Protein AF-A0AAV2PT82-F1 (afdb_monomer)

Solvent-accessible surface area (backbone atoms only — not comparable to full-atom values): 10530 Å² total; per-residue (Å²): 139,85,81,84,76,84,83,82,91,78,89,84,89,82,88,80,90,83,82,92,80,81,95,81,77,94,80,80,77,88,70,78,82,70,80,73,83,54,73,59,36,48,74,81,72,61,84,59,49,71,31,39,32,63,49,34,74,73,84,40,41,84,60,68,38,46,64,56,49,63,65,42,37,44,58,52,72,74,61,44,48,78,46,66,34,74,68,32,53,76,44,35,45,80,45,81,68,34,35,60,35,45,73,53,53,42,55,42,82,87,65,70,42,57,59,52,70,32,40,38,39,28,32,39,80,96,46,88,88,52,66,42,76,40,45,34,38,37,37,43,42,88,70,97,79,78,75,89,81,83,79,71,77,80,84,83,84,86,78,85,133

Radius of gyration: 29.64 Å; Cα contacts (8 Å, |Δi|>4): 225; chains: 1; bounding box: 86×32×98 Å

Structure (mmCIF, N/CA/C/O backbone):
data_AF-A0AAV2PT82-F1
#
_entry.id   AF-A0AAV2PT82-F1
#
loop_
_atom_site.group_PDB
_atom_site.id
_atom_site.type_symbol
_atom_site.label_atom_id
_atom_site.label_alt_id
_atom_site.label_comp_id
_atom_site.label_asym_id
_atom_site.label_entity_id
_atom_site.label_seq_id
_atom_site.pdbx_PDB_ins_code
_atom_site.Cartn_x
_atom_site.Cartn_y
_atom_site.Cartn_z
_atom_site.occupancy
_atom_site.B_iso_or_equiv
_atom_site.auth_seq_id
_atom_site.auth_comp_id
_atom_site.auth_asym_id
_atom_site.auth_atom_id
_atom_site.pdbx_PDB_model_num
ATOM 1 N N . MET A 1 1 ? 36.348 -18.994 -39.050 1.00 42.03 1 MET A N 1
ATOM 2 C CA . MET A 1 1 ? 36.646 -17.698 -38.408 1.00 42.03 1 MET A CA 1
ATOM 3 C C . MET A 1 1 ? 35.895 -16.625 -39.189 1.00 42.03 1 MET A C 1
ATOM 5 O O . MET A 1 1 ? 36.433 -16.083 -40.142 1.00 42.03 1 MET A O 1
ATOM 9 N N . LEU A 1 2 ? 34.601 -16.442 -38.895 1.00 32.75 2 LEU A N 1
ATOM 10 C CA . LEU A 1 2 ? 33.775 -15.409 -39.530 1.00 32.75 2 LEU A CA 1
ATOM 11 C C . LEU A 1 2 ? 33.897 -14.128 -38.707 1.00 32.75 2 LEU A C 1
ATOM 13 O O . LEU A 1 2 ? 33.523 -14.103 -37.538 1.00 32.75 2 LEU A O 1
ATOM 17 N N . LEU A 1 3 ? 34.434 -13.088 -39.333 1.00 37.06 3 LEU A N 1
ATOM 18 C CA . LEU A 1 3 ? 34.477 -11.734 -38.802 1.00 37.06 3 LEU A CA 1
ATOM 19 C C . LEU A 1 3 ? 33.202 -11.028 -39.283 1.00 37.06 3 LEU A C 1
ATOM 21 O O . LEU A 1 3 ? 33.101 -10.653 -40.449 1.00 37.06 3 LEU A O 1
ATOM 25 N N . VAL A 1 4 ? 32.200 -10.904 -38.411 1.00 38.75 4 VAL A N 1
ATOM 26 C CA . VAL A 1 4 ? 30.995 -10.115 -38.697 1.00 38.75 4 VAL A CA 1
ATOM 27 C C . VAL A 1 4 ? 31.346 -8.653 -38.442 1.00 38.75 4 VAL A C 1
ATOM 29 O O . VAL A 1 4 ? 31.428 -8.217 -37.297 1.00 38.75 4 VAL A O 1
ATOM 32 N N . ARG A 1 5 ? 31.615 -7.904 -39.514 1.00 39.53 5 ARG A N 1
ATOM 33 C CA . ARG A 1 5 ? 31.665 -6.439 -39.470 1.00 39.53 5 ARG A CA 1
ATOM 34 C C . ARG A 1 5 ? 30.251 -5.903 -39.671 1.00 39.53 5 ARG A C 1
ATOM 36 O O . ARG A 1 5 ? 29.591 -6.229 -40.653 1.00 39.53 5 ARG A O 1
ATOM 43 N N . THR A 1 6 ? 29.815 -5.095 -38.717 1.00 39.94 6 THR A N 1
ATOM 44 C CA . THR A 1 6 ? 28.573 -4.324 -38.720 1.00 39.94 6 THR A CA 1
ATOM 45 C C . THR A 1 6 ? 28.557 -3.329 -39.882 1.00 39.94 6 THR A C 1
ATOM 47 O O . THR A 1 6 ? 29.530 -2.606 -40.089 1.00 39.94 6 THR A O 1
ATOM 50 N N . MET A 1 7 ? 27.456 -3.299 -40.638 1.00 35.81 7 MET A N 1
ATOM 51 C CA . MET A 1 7 ? 27.172 -2.275 -41.646 1.00 35.81 7 MET A CA 1
ATOM 52 C C . MET A 1 7 ? 26.489 -1.078 -40.978 1.00 35.81 7 MET A C 1
ATOM 54 O O . MET A 1 7 ? 25.413 -1.221 -40.399 1.00 35.81 7 MET A O 1
ATOM 58 N N . GLU A 1 8 ? 27.117 0.091 -41.081 1.00 38.22 8 GLU A N 1
ATOM 59 C CA . GLU A 1 8 ? 26.501 1.393 -40.825 1.00 38.22 8 GLU A CA 1
ATOM 60 C C . GLU A 1 8 ? 25.627 1.799 -42.023 1.00 38.22 8 GLU A C 1
ATOM 62 O O . GLU A 1 8 ? 26.021 1.660 -43.183 1.00 38.22 8 GLU A O 1
ATOM 67 N N . CYS A 1 9 ? 24.428 2.310 -41.737 1.00 39.34 9 CYS A N 1
ATOM 68 C CA . CYS A 1 9 ? 23.526 2.901 -42.722 1.00 39.34 9 CYS A CA 1
ATOM 69 C C . CYS A 1 9 ? 23.832 4.398 -42.857 1.00 39.34 9 CYS A C 1
ATOM 71 O O . CYS A 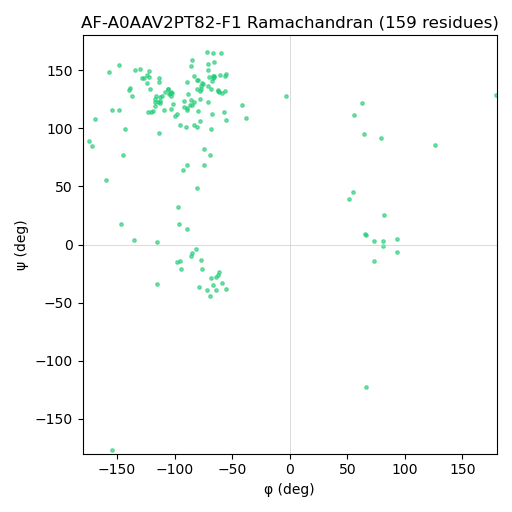1 9 ? 23.601 5.152 -41.916 1.00 39.34 9 CYS A O 1
ATOM 73 N N . GLY A 1 10 ? 24.286 4.842 -44.034 1.00 34.56 10 GLY A N 1
ATOM 74 C CA . GLY A 1 10 ? 24.510 6.268 -44.285 1.00 34.56 10 GLY A CA 1
ATOM 75 C C . GLY A 1 10 ? 24.849 6.638 -45.731 1.00 34.56 10 GLY A C 1
ATOM 76 O O . GLY A 1 10 ? 26.013 6.789 -46.062 1.00 34.56 10 GLY A O 1
ATOM 77 N N . GLY A 1 11 ? 23.805 6.817 -46.551 1.00 36.28 11 GLY A N 1
ATOM 78 C CA . GLY A 1 11 ? 23.623 7.931 -47.501 1.00 36.28 11 GLY A CA 1
ATOM 79 C C . GLY A 1 11 ? 24.586 8.157 -48.684 1.00 36.28 11 GLY A C 1
ATOM 80 O O . GLY A 1 11 ? 25.728 8.549 -48.497 1.00 36.28 11 GLY A O 1
ATOM 81 N N . GLY A 1 12 ? 24.027 8.149 -49.907 1.00 33.47 12 GLY A N 1
ATOM 82 C CA . GLY A 1 12 ? 24.415 9.122 -50.947 1.00 33.47 12 GLY A CA 1
ATOM 83 C C . GLY A 1 12 ? 24.854 8.594 -52.321 1.00 33.47 12 GLY A C 1
ATOM 84 O O . GLY A 1 12 ? 26.039 8.510 -52.594 1.00 33.47 12 GLY A O 1
ATOM 85 N N . GLY A 1 13 ? 23.875 8.342 -53.202 1.00 33.31 13 GLY A N 1
ATOM 86 C CA . GLY A 1 13 ? 23.856 8.698 -54.636 1.00 33.31 13 GLY A CA 1
ATOM 87 C C . GLY A 1 13 ? 24.973 8.250 -55.598 1.00 33.31 13 GLY A C 1
ATOM 88 O O . GLY A 1 13 ? 26.029 8.861 -55.641 1.00 33.31 13 GLY A O 1
ATOM 89 N N . ALA A 1 14 ? 24.647 7.341 -56.530 1.00 35.62 14 ALA A N 1
ATOM 90 C CA . ALA A 1 14 ? 24.539 7.646 -57.971 1.00 35.62 14 ALA A CA 1
ATOM 91 C C . ALA A 1 14 ? 24.168 6.397 -58.803 1.00 35.62 14 ALA A C 1
ATOM 93 O O . ALA A 1 14 ? 24.784 5.344 -58.709 1.00 35.62 14 ALA A O 1
ATOM 94 N N . ALA A 1 15 ? 23.125 6.590 -59.610 1.00 39.25 15 ALA A N 1
ATOM 95 C CA . ALA A 1 15 ? 22.610 5.851 -60.764 1.00 39.25 15 ALA A CA 1
ATOM 96 C C . ALA A 1 15 ? 23.351 4.608 -61.314 1.00 39.25 15 ALA A C 1
ATOM 98 O O . ALA A 1 15 ? 24.456 4.708 -61.835 1.00 39.25 15 ALA A O 1
ATOM 99 N N . ALA A 1 16 ? 22.601 3.507 -61.454 1.00 35.91 16 ALA A N 1
ATOM 100 C CA . ALA A 1 16 ? 22.546 2.737 -62.700 1.00 35.91 16 ALA A CA 1
ATOM 101 C C . ALA A 1 16 ? 21.208 1.977 -62.788 1.00 35.91 16 ALA A C 1
ATOM 103 O O . ALA A 1 16 ? 20.893 1.127 -61.960 1.00 35.91 16 ALA A O 1
ATOM 104 N N . MET A 1 17 ? 20.405 2.338 -63.791 1.00 38.38 17 MET A N 1
ATOM 105 C CA . MET A 1 17 ? 19.212 1.615 -64.241 1.00 38.38 17 MET A CA 1
ATOM 106 C C . MET A 1 17 ? 19.564 0.169 -64.609 1.00 38.38 17 MET A C 1
ATOM 108 O O . MET A 1 17 ? 20.605 -0.011 -65.222 1.00 38.38 17 MET A O 1
ATOM 112 N N . VAL A 1 18 ? 18.675 -0.805 -64.358 1.00 40.59 18 VAL A N 1
ATOM 113 C CA . VAL A 1 18 ? 18.246 -1.831 -65.341 1.00 40.59 18 VAL A CA 1
ATOM 114 C C . VAL A 1 18 ? 17.025 -2.606 -64.803 1.00 40.59 18 VAL A C 1
ATOM 116 O O . VAL A 1 18 ? 17.106 -3.421 -63.894 1.00 40.59 18 VAL A O 1
ATOM 119 N N . VAL A 1 19 ? 15.891 -2.301 -65.439 1.00 43.41 19 VAL A N 1
ATOM 120 C CA . VAL A 1 19 ? 14.845 -3.208 -65.950 1.00 43.41 19 VAL A CA 1
ATOM 121 C C . VAL A 1 19 ? 14.034 -4.061 -64.960 1.00 43.41 19 VAL A C 1
ATOM 123 O O . VAL A 1 19 ? 14.314 -5.210 -64.640 1.00 43.41 19 VAL A O 1
ATOM 126 N N . TRP A 1 20 ? 12.891 -3.463 -64.638 1.00 44.66 20 TRP A N 1
ATOM 127 C CA . TRP A 1 20 ? 11.602 -4.018 -64.233 1.00 44.66 20 TRP A CA 1
ATOM 128 C C . TRP A 1 20 ? 11.177 -5.256 -65.048 1.00 44.66 20 TRP A C 1
ATOM 130 O O . TRP A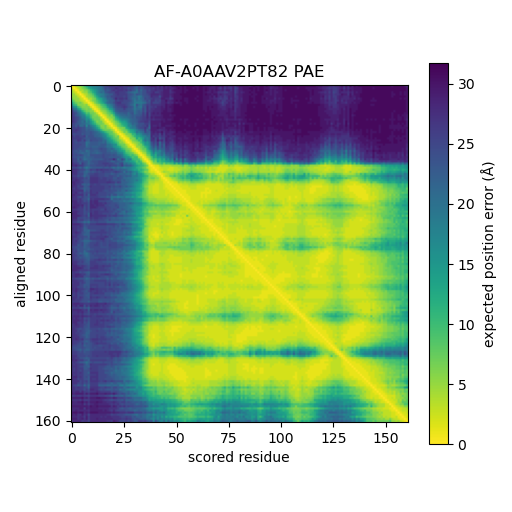 1 20 ? 10.947 -5.130 -66.251 1.00 44.66 20 TRP A O 1
ATOM 140 N N . ARG A 1 21 ? 10.969 -6.417 -64.405 1.00 40.47 21 ARG A N 1
ATOM 141 C CA . ARG A 1 21 ? 10.041 -7.455 -64.895 1.00 40.47 21 ARG A CA 1
ATOM 142 C C . ARG A 1 21 ? 9.384 -8.248 -63.756 1.00 40.47 21 ARG A C 1
ATOM 144 O O . ARG A 1 21 ? 10.033 -9.019 -63.063 1.00 40.47 21 ARG A O 1
ATOM 151 N N . SER A 1 22 ? 8.062 -8.090 -63.692 1.00 46.53 22 SER A N 1
ATOM 152 C CA . SER A 1 22 ? 7.068 -9.122 -63.359 1.00 46.53 22 SER A CA 1
ATOM 153 C C . SER A 1 22 ? 6.838 -9.508 -61.887 1.00 46.53 22 SER A C 1
ATOM 155 O O . SER A 1 22 ? 7.383 -10.474 -61.373 1.00 46.53 22 SER A O 1
ATOM 157 N N . TYR A 1 23 ? 5.869 -8.817 -61.275 1.00 48.12 23 TYR A N 1
ATOM 158 C CA . TYR A 1 23 ? 4.688 -9.440 -60.651 1.00 48.12 23 TYR A CA 1
ATOM 159 C C . TYR A 1 23 ? 4.892 -10.533 -59.577 1.00 48.12 23 TYR A C 1
ATOM 161 O O . TYR A 1 23 ? 4.166 -11.517 -59.573 1.00 48.12 23 TYR A O 1
ATOM 169 N N . VAL A 1 24 ? 5.793 -10.356 -58.607 1.00 53.88 24 VAL A N 1
ATOM 170 C CA . VAL A 1 24 ? 5.735 -11.116 -57.338 1.00 53.88 24 VAL A CA 1
ATOM 171 C C . VAL A 1 24 ? 6.209 -10.237 -56.180 1.00 53.88 24 VAL A C 1
ATOM 173 O O . VAL A 1 24 ? 7.340 -10.362 -55.729 1.00 53.88 24 VAL A O 1
ATOM 176 N N . MET A 1 25 ? 5.379 -9.310 -55.692 1.00 45.78 25 MET A N 1
ATOM 177 C CA . MET A 1 25 ? 5.654 -8.666 -54.397 1.00 45.78 25 MET A CA 1
ATOM 178 C C . MET A 1 25 ? 4.407 -8.025 -53.779 1.00 45.78 25 MET A C 1
ATOM 180 O O . MET A 1 25 ? 4.389 -6.848 -53.449 1.00 45.78 25 MET A O 1
ATOM 184 N N . CYS A 1 26 ? 3.342 -8.806 -53.608 1.00 44.31 26 CYS A N 1
ATOM 185 C CA . CYS A 1 26 ? 2.207 -8.416 -52.764 1.00 44.31 26 CYS A CA 1
ATOM 186 C C . CYS A 1 26 ? 2.327 -9.024 -51.350 1.00 44.31 26 CYS A C 1
ATOM 188 O O . CYS A 1 26 ? 1.320 -9.407 -50.763 1.00 44.31 26 CYS A O 1
ATOM 190 N N . LEU A 1 27 ? 3.551 -9.212 -50.827 1.00 49.38 27 LEU A N 1
ATOM 191 C CA . LEU A 1 27 ? 3.759 -10.020 -49.611 1.00 49.38 27 LEU A CA 1
ATOM 192 C C . LEU A 1 27 ? 4.902 -9.588 -48.676 1.00 49.38 27 LEU A C 1
ATOM 194 O O . LEU A 1 27 ? 5.318 -10.360 -47.823 1.00 49.38 27 LEU A O 1
ATOM 198 N N . VAL A 1 28 ? 5.409 -8.361 -48.768 1.00 46.94 28 VAL A N 1
ATOM 199 C CA . VAL A 1 28 ? 6.386 -7.851 -47.788 1.00 46.94 28 VAL A CA 1
ATOM 200 C C . VAL A 1 28 ? 6.031 -6.378 -47.601 1.00 46.94 28 VAL A C 1
ATOM 202 O O . VAL A 1 28 ? 6.235 -5.582 -48.505 1.00 46.94 28 VAL A O 1
ATOM 205 N N . LEU A 1 29 ? 5.314 -5.961 -46.561 1.00 47.94 29 LEU A N 1
ATOM 206 C CA . LEU A 1 29 ? 5.829 -5.809 -45.207 1.00 47.94 29 LEU A CA 1
ATOM 207 C C . LEU A 1 29 ? 4.642 -5.454 -44.287 1.00 47.94 29 LEU A C 1
ATOM 209 O O . LEU A 1 29 ? 4.354 -4.282 -44.059 1.00 47.94 29 LEU A O 1
ATOM 213 N N . VAL A 1 30 ? 3.956 -6.455 -43.730 1.00 50.97 30 VAL A N 1
ATOM 214 C CA . VAL A 1 30 ? 3.306 -6.262 -42.424 1.00 50.97 30 VAL A CA 1
ATOM 215 C C . VAL A 1 30 ? 4.455 -6.281 -41.423 1.00 50.97 30 VAL A C 1
ATOM 217 O O . VAL A 1 30 ? 4.822 -7.329 -40.897 1.00 50.97 30 VAL A O 1
ATOM 220 N N . ILE A 1 31 ? 5.134 -5.144 -41.260 1.00 55.34 31 ILE A N 1
ATOM 221 C CA . ILE A 1 31 ? 6.098 -4.996 -40.171 1.00 55.34 31 ILE A CA 1
ATOM 222 C C . ILE A 1 31 ? 5.247 -5.007 -38.914 1.00 55.34 31 ILE A C 1
ATOM 224 O O . ILE A 1 31 ? 4.434 -4.107 -38.708 1.00 55.34 31 ILE A O 1
ATOM 228 N N . CYS A 1 32 ? 5.404 -6.072 -38.129 1.00 49.38 32 CYS A N 1
ATOM 229 C CA . CYS A 1 32 ? 4.940 -6.162 -36.757 1.00 49.38 32 CYS A CA 1
ATOM 230 C C . CYS A 1 32 ? 5.141 -4.808 -36.070 1.00 49.38 32 CYS A C 1
ATOM 232 O O . CYS A 1 32 ? 6.271 -4.433 -35.754 1.00 49.38 32 CYS A O 1
ATOM 234 N N . ALA A 1 33 ? 4.048 -4.096 -35.801 1.00 49.97 33 ALA A N 1
ATOM 235 C CA . ALA A 1 33 ? 4.025 -3.114 -34.734 1.00 49.97 33 ALA A CA 1
ATOM 236 C C . ALA A 1 33 ? 4.105 -3.908 -33.424 1.00 49.97 33 ALA A C 1
ATOM 238 O O . ALA A 1 33 ? 3.099 -4.185 -32.778 1.00 49.97 33 ALA A O 1
ATOM 239 N N . ALA A 1 34 ? 5.305 -4.376 -33.082 1.00 53.78 34 ALA A N 1
ATOM 240 C CA . ALA A 1 34 ? 5.579 -4.870 -31.749 1.00 53.78 34 ALA A CA 1
ATOM 241 C C . ALA A 1 34 ? 5.528 -3.644 -30.836 1.00 53.78 34 ALA A C 1
ATOM 243 O O . ALA A 1 34 ? 6.470 -2.852 -30.806 1.00 53.78 34 ALA A O 1
ATOM 244 N N . ALA A 1 35 ? 4.395 -3.450 -30.156 1.00 52.47 35 ALA A N 1
ATOM 245 C CA . ALA A 1 35 ? 4.314 -2.540 -29.027 1.00 52.47 35 ALA A CA 1
ATOM 246 C C . ALA A 1 35 ? 5.389 -2.990 -28.031 1.00 52.47 35 ALA A C 1
ATOM 248 O O . ALA A 1 35 ? 5.322 -4.082 -27.468 1.00 52.47 35 ALA A O 1
ATOM 249 N N . LYS A 1 36 ? 6.460 -2.209 -27.929 1.00 52.59 36 LYS A N 1
ATOM 250 C CA . LYS A 1 36 ? 7.589 -2.510 -27.061 1.00 52.59 36 LYS A CA 1
ATOM 251 C C . LYS A 1 36 ? 7.136 -2.138 -25.656 1.00 52.59 36 LYS A C 1
ATOM 253 O O . LYS A 1 36 ? 6.987 -0.954 -25.382 1.00 52.59 36 LYS A O 1
ATOM 258 N N . ALA A 1 37 ? 6.852 -3.128 -24.811 1.00 58.75 37 ALA A N 1
ATOM 259 C CA . ALA A 1 37 ? 6.668 -2.873 -23.388 1.00 58.75 37 ALA A CA 1
ATOM 260 C C . ALA A 1 37 ? 7.952 -2.200 -22.877 1.00 58.75 37 ALA A C 1
ATOM 262 O O . ALA A 1 37 ? 9.038 -2.784 -22.961 1.00 58.75 37 ALA A O 1
ATOM 263 N N . GLU A 1 38 ? 7.859 -0.936 -22.463 1.00 80.44 38 GLU A N 1
ATOM 264 C CA . GLU A 1 38 ? 8.983 -0.238 -21.852 1.00 80.44 38 GLU A CA 1
ATOM 265 C C . GLU A 1 38 ? 9.102 -0.711 -20.400 1.00 80.44 38 GLU A C 1
ATOM 267 O O . GLU A 1 38 ? 8.145 -0.654 -19.633 1.00 80.44 38 GLU A O 1
ATOM 272 N N . LEU A 1 39 ? 10.279 -1.206 -20.011 1.00 88.19 39 LEU A N 1
ATOM 273 C CA . LEU A 1 39 ? 10.558 -1.553 -18.616 1.00 88.19 39 LEU A CA 1
ATOM 274 C C . LEU A 1 39 ? 10.306 -0.340 -17.708 1.00 88.19 39 LEU A C 1
ATOM 276 O O . LEU A 1 39 ? 10.560 0.804 -18.106 1.00 88.19 39 LEU A O 1
ATOM 280 N N . CYS A 1 40 ? 9.847 -0.603 -16.484 1.00 90.31 40 CYS A N 1
ATOM 281 C CA . CYS A 1 40 ? 9.407 0.413 -15.527 1.00 90.31 40 CYS A CA 1
ATOM 282 C C . CYS A 1 40 ? 8.159 1.213 -15.938 1.00 90.31 40 CYS A C 1
ATOM 284 O O . CYS A 1 40 ? 7.838 2.184 -15.251 1.00 90.31 40 CYS A O 1
ATOM 286 N N . ASP A 1 41 ? 7.454 0.846 -17.011 1.00 91.06 41 ASP A N 1
ATOM 287 C CA . ASP A 1 41 ? 6.155 1.439 -17.338 1.00 91.06 41 ASP A CA 1
ATOM 288 C C . ASP A 1 41 ? 5.008 0.743 -16.589 1.00 91.06 41 ASP A C 1
ATOM 290 O O . ASP A 1 41 ? 5.148 -0.386 -16.110 1.00 91.06 41 ASP A O 1
ATOM 294 N N . MET A 1 42 ? 3.874 1.429 -16.452 1.00 90.56 42 MET A N 1
ATOM 295 C CA . MET A 1 42 ? 2.692 0.867 -15.802 1.00 90.56 42 MET A CA 1
ATOM 296 C C . MET A 1 42 ? 1.891 0.015 -16.788 1.00 90.56 42 MET A C 1
ATOM 298 O O . MET A 1 42 ? 1.393 0.521 -17.792 1.00 90.56 42 MET A O 1
ATOM 302 N N . SER A 1 43 ? 1.672 -1.258 -16.448 1.00 82.62 43 SER A N 1
ATOM 303 C CA . SER A 1 43 ? 0.949 -2.218 -17.301 1.00 82.62 43 SER A CA 1
ATOM 304 C C . SER A 1 43 ? -0.481 -1.761 -17.628 1.00 82.62 43 SER A C 1
ATOM 306 O O . SER A 1 43 ? -1.008 -1.978 -18.717 1.00 82.62 43 SER A O 1
ATOM 308 N N . THR A 1 44 ? -1.116 -1.065 -16.680 1.00 80.44 44 THR A N 1
ATOM 309 C CA . THR A 1 44 ? -2.496 -0.574 -16.797 1.00 80.44 44 THR A CA 1
ATOM 310 C C . THR A 1 44 ? -2.615 0.769 -17.524 1.00 80.44 44 THR A C 1
ATOM 312 O O . THR A 1 44 ? -3.734 1.227 -17.758 1.00 80.44 44 THR A O 1
ATOM 315 N N . GLY A 1 45 ? -1.499 1.437 -17.849 1.00 80.94 45 GLY A N 1
ATOM 316 C CA . GLY A 1 45 ? -1.482 2.796 -18.409 1.00 80.94 45 GLY A CA 1
ATOM 317 C C . GLY A 1 45 ? -1.992 3.891 -17.458 1.00 80.94 45 GLY A C 1
ATOM 318 O O . GLY A 1 45 ? -2.184 5.035 -17.875 1.00 80.94 45 GLY A O 1
ATOM 319 N N . ALA A 1 46 ? -2.244 3.562 -16.186 1.00 87.06 46 ALA A N 1
ATOM 320 C CA . ALA A 1 46 ? -2.605 4.545 -15.170 1.00 87.06 46 ALA A CA 1
ATOM 321 C C . ALA A 1 46 ? -1.389 5.410 -14.779 1.00 87.06 46 ALA A C 1
ATOM 323 O O . ALA A 1 46 ? -0.254 5.092 -15.109 1.00 87.06 46 ALA A O 1
ATOM 324 N N . ARG A 1 47 ? -1.629 6.529 -14.080 1.00 89.00 47 ARG A N 1
ATOM 325 C CA . ARG A 1 47 ? -0.564 7.417 -13.556 1.00 89.00 47 ARG A CA 1
ATOM 326 C C . ARG A 1 47 ? -0.228 7.187 -12.085 1.00 89.00 47 ARG A C 1
ATOM 328 O O . ARG A 1 47 ? 0.774 7.712 -11.612 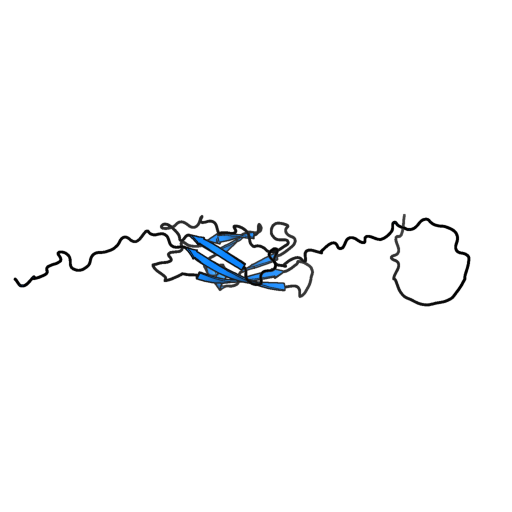1.00 89.00 47 ARG A O 1
ATOM 335 N N . THR A 1 48 ? -1.095 6.473 -11.375 1.00 93.94 48 THR A N 1
ATOM 336 C CA . THR A 1 48 ? -1.004 6.235 -9.936 1.00 93.94 48 THR A CA 1
ATOM 337 C C . THR A 1 48 ? -1.376 4.791 -9.667 1.00 93.94 48 THR A C 1
ATOM 339 O O . THR A 1 48 ? -2.362 4.294 -10.216 1.00 93.94 48 THR A O 1
ATOM 342 N N . ILE A 1 49 ? -0.590 4.129 -8.828 1.00 95.31 49 ILE A N 1
ATOM 343 C CA . ILE A 1 49 ? -0.858 2.773 -8.366 1.00 95.31 49 ILE A CA 1
ATOM 344 C C . ILE A 1 49 ? -1.800 2.884 -7.172 1.00 95.31 49 ILE A C 1
ATOM 346 O O . ILE A 1 49 ? -1.473 3.526 -6.177 1.00 95.31 49 ILE A O 1
ATOM 350 N N . ILE A 1 50 ? -2.972 2.272 -7.286 1.00 96.12 50 ILE A N 1
ATOM 351 C CA . ILE A 1 50 ? -3.943 2.188 -6.198 1.00 96.12 50 ILE A CA 1
ATOM 352 C C . ILE A 1 50 ? -3.993 0.732 -5.760 1.00 96.12 50 ILE A C 1
ATOM 354 O O . ILE A 1 50 ? -4.140 -0.157 -6.601 1.00 96.12 50 ILE A O 1
ATOM 358 N N . MET A 1 51 ? -3.835 0.510 -4.462 1.00 96.06 51 MET A N 1
ATOM 359 C CA . MET A 1 51 ? -3.967 -0.794 -3.830 1.00 96.06 51 MET A CA 1
ATOM 360 C C . MET A 1 51 ? -4.885 -0.678 -2.622 1.00 96.06 51 MET A C 1
ATOM 362 O O . MET A 1 51 ? -4.935 0.367 -1.977 1.00 96.06 51 MET A O 1
ATOM 366 N N . ASP A 1 52 ? -5.566 -1.765 -2.305 1.00 96.94 52 ASP A N 1
ATOM 367 C CA . ASP A 1 52 ? -6.439 -1.881 -1.147 1.00 96.94 52 ASP A CA 1
ATOM 368 C C . ASP A 1 52 ? -5.844 -2.893 -0.159 1.00 96.94 52 ASP A C 1
ATOM 370 O O . ASP A 1 52 ? -5.289 -3.920 -0.569 1.00 96.94 52 ASP A O 1
ATOM 374 N N . LEU A 1 53 ? -5.929 -2.590 1.134 1.00 96.81 53 LEU A N 1
ATOM 375 C CA . LEU A 1 53 ? -5.413 -3.399 2.233 1.00 96.81 53 LEU A CA 1
ATOM 376 C C . LEU A 1 53 ? -6.436 -3.435 3.359 1.00 96.81 53 LEU A C 1
ATOM 378 O O . LEU A 1 53 ? -6.841 -2.385 3.842 1.00 96.81 53 LEU A O 1
ATOM 382 N N . LEU A 1 54 ? -6.802 -4.624 3.824 1.00 95.31 54 LEU A N 1
ATOM 383 C CA . LEU A 1 54 ? -7.593 -4.750 5.045 1.00 95.31 54 LEU A CA 1
ATOM 384 C C . LEU A 1 54 ? -6.703 -4.508 6.273 1.00 95.31 54 LEU A C 1
ATOM 386 O O . LEU A 1 54 ? -5.570 -5.001 6.317 1.00 95.31 54 LEU A O 1
ATOM 390 N N . GLU A 1 55 ? -7.203 -3.771 7.264 1.00 94.44 55 GLU A N 1
ATOM 391 C CA . GLU A 1 55 ? -6.465 -3.535 8.509 1.00 94.44 55 GLU A CA 1
ATOM 392 C C . GLU A 1 55 ? -6.122 -4.828 9.279 1.00 94.44 55 GLU A C 1
ATOM 394 O O . GLU A 1 55 ? -6.623 -5.920 8.995 1.00 94.44 55 GLU A O 1
ATOM 399 N N . SER A 1 56 ? -5.195 -4.724 10.230 1.00 94.75 56 SER A N 1
ATOM 400 C CA . SER A 1 56 ? -4.708 -5.853 11.021 1.00 94.75 56 SER A CA 1
ATOM 401 C C . SER A 1 56 ? -5.693 -6.237 12.112 1.00 94.75 56 SER A C 1
ATOM 403 O O . SER A 1 56 ? -6.066 -5.421 12.945 1.00 94.75 56 SER A O 1
ATOM 405 N N . GLN A 1 57 ? -5.994 -7.531 12.223 1.00 91.75 57 GLN A N 1
ATOM 406 C CA . GLN A 1 57 ? -6.624 -8.056 13.428 1.00 91.75 57 GLN A CA 1
ATOM 407 C C . GLN A 1 57 ? -5.550 -8.335 14.493 1.00 91.75 57 GLN A C 1
ATOM 409 O O . GLN A 1 57 ? -4.818 -9.329 14.436 1.00 91.75 57 GLN A O 1
ATOM 414 N N . GLY A 1 58 ? -5.439 -7.451 15.485 1.00 89.12 58 GLY A N 1
ATOM 415 C CA . GLY A 1 58 ? -4.413 -7.549 16.526 1.00 89.12 58 GLY A CA 1
ATOM 416 C C . GLY A 1 58 ? -3.003 -7.347 15.958 1.00 89.12 58 GLY A C 1
ATOM 417 O O . GLY A 1 58 ? -2.725 -6.326 15.344 1.00 89.12 58 GLY A O 1
ATOM 418 N N . ASN A 1 59 ? -2.099 -8.318 16.145 1.00 92.44 59 ASN A N 1
ATOM 419 C CA . ASN A 1 59 ? -0.690 -8.198 15.726 1.00 92.44 59 ASN A CA 1
ATOM 420 C C . ASN A 1 59 ? -0.377 -8.831 14.353 1.00 92.44 59 ASN A C 1
ATOM 422 O O . ASN A 1 59 ? 0.782 -9.140 14.067 1.00 92.44 59 ASN A O 1
ATOM 426 N N . GLN A 1 60 ? -1.390 -9.082 13.526 1.00 92.56 60 GLN A N 1
ATOM 427 C CA . GLN A 1 60 ? -1.207 -9.668 12.195 1.00 92.56 60 GLN A CA 1
ATOM 428 C C . GLN A 1 60 ? -0.543 -8.687 11.215 1.00 92.56 60 GLN A C 1
ATOM 430 O O . GLN A 1 60 ? -0.783 -7.482 11.281 1.00 92.56 60 GLN A O 1
ATOM 435 N N . ILE A 1 61 ? 0.306 -9.222 10.331 1.00 94.75 61 ILE A N 1
ATOM 436 C CA . ILE A 1 61 ? 1.011 -8.489 9.254 1.00 94.75 61 ILE A CA 1
ATOM 437 C C . ILE A 1 61 ? 0.966 -9.236 7.905 1.00 94.75 61 ILE A C 1
ATOM 439 O O . ILE A 1 61 ? 1.609 -8.837 6.936 1.00 94.75 61 ILE A O 1
ATOM 443 N N . ASP A 1 62 ? 0.255 -10.362 7.851 1.00 93.81 62 ASP A N 1
ATOM 444 C CA . ASP A 1 62 ? 0.155 -11.285 6.719 1.00 93.81 62 ASP A CA 1
ATOM 445 C C . ASP A 1 62 ? -0.982 -10.935 5.747 1.00 93.81 62 ASP A C 1
ATOM 447 O O . ASP A 1 62 ? -1.334 -11.731 4.874 1.00 93.81 62 ASP A O 1
ATOM 451 N N . GLN A 1 63 ? -1.551 -9.735 5.872 1.00 93.06 63 GLN A N 1
ATOM 452 C CA . GLN A 1 63 ? -2.587 -9.265 4.963 1.00 93.06 63 GLN A CA 1
ATOM 453 C C . GLN A 1 63 ? -2.048 -9.078 3.548 1.00 93.06 63 GLN A C 1
ATOM 455 O O . GLN A 1 63 ? -0.917 -8.644 3.316 1.00 93.06 63 GLN A O 1
ATOM 460 N N . VAL A 1 64 ? -2.907 -9.392 2.584 1.00 93.81 64 VAL A N 1
ATOM 461 C CA . VAL A 1 64 ? -2.581 -9.353 1.162 1.00 93.81 64 VAL A CA 1
ATOM 462 C C . VAL A 1 64 ? -3.169 -8.090 0.547 1.00 93.81 64 VAL A C 1
ATOM 464 O O . VAL A 1 64 ? -4.356 -7.808 0.705 1.00 93.81 64 VAL A O 1
ATOM 467 N N . LEU A 1 65 ? -2.338 -7.350 -0.185 1.00 96.44 65 LEU A N 1
ATOM 468 C CA . LEU A 1 65 ? -2.777 -6.200 -0.969 1.00 96.44 65 LEU A CA 1
ATOM 469 C C . LEU A 1 65 ? -3.601 -6.634 -2.182 1.00 96.44 65 LEU A C 1
ATOM 471 O O . LEU A 1 65 ? -3.380 -7.696 -2.766 1.00 96.44 65 LEU A O 1
ATOM 475 N N . THR A 1 66 ? -4.527 -5.780 -2.601 1.00 96.25 66 THR A N 1
ATOM 476 C CA . THR A 1 66 ? -5.281 -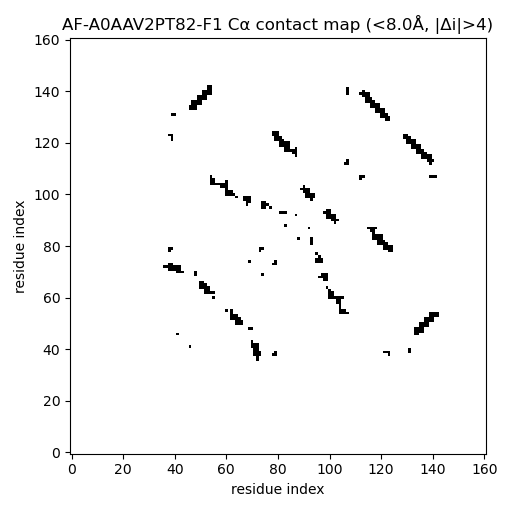5.949 -3.844 1.00 96.25 66 THR A CA 1
ATOM 477 C C . THR A 1 66 ? -5.039 -4.746 -4.758 1.00 96.25 66 THR A C 1
ATOM 479 O O . THR A 1 66 ? -5.468 -3.650 -4.414 1.00 96.25 66 THR A O 1
ATOM 482 N N . PRO A 1 67 ? -4.390 -4.904 -5.928 1.00 95.19 67 PRO A N 1
ATOM 483 C CA . PRO A 1 67 ? -3.744 -6.123 -6.427 1.00 95.19 67 PRO A CA 1
ATOM 484 C C . PRO A 1 67 ? -2.526 -6.558 -5.580 1.00 95.19 67 PRO A C 1
ATOM 486 O O . PRO A 1 67 ? -1.914 -5.721 -4.919 1.00 95.19 67 PRO A O 1
ATOM 489 N N . PRO A 1 68 ? -2.138 -7.850 -5.625 1.00 93.38 68 PRO A N 1
ATOM 490 C CA . PRO A 1 68 ? -1.081 -8.398 -4.765 1.00 93.38 68 PRO A CA 1
ATOM 491 C C . PRO A 1 68 ? 0.342 -8.026 -5.191 1.00 93.38 68 PRO A C 1
ATOM 493 O O . PRO A 1 68 ? 1.262 -8.114 -4.381 1.00 93.38 68 PRO A O 1
ATOM 496 N N . ILE A 1 69 ? 0.526 -7.642 -6.455 1.00 93.56 69 ILE A N 1
ATOM 497 C CA . ILE A 1 69 ? 1.820 -7.310 -7.059 1.00 93.56 69 ILE A CA 1
ATOM 498 C C . ILE A 1 69 ? 1.709 -5.925 -7.692 1.00 93.56 69 ILE A C 1
ATOM 500 O O . ILE A 1 69 ? 0.676 -5.582 -8.278 1.00 93.56 69 ILE A O 1
ATOM 504 N N . LEU A 1 70 ? 2.785 -5.142 -7.609 1.00 93.62 70 LEU A N 1
ATOM 505 C CA . LEU A 1 70 ? 2.875 -3.845 -8.276 1.00 93.62 70 LEU A CA 1
ATOM 506 C C . LEU A 1 70 ? 2.692 -3.982 -9.804 1.00 93.62 70 LEU A C 1
ATOM 508 O O . LEU A 1 70 ? 3.392 -4.780 -10.429 1.00 93.62 70 LEU A O 1
ATOM 512 N N . PRO A 1 71 ? 1.823 -3.175 -10.446 1.00 93.75 71 PRO A N 1
ATOM 513 C CA . PRO A 1 71 ? 1.536 -3.258 -11.881 1.00 93.75 71 PRO A CA 1
ATOM 514 C C . PRO A 1 71 ? 2.612 -2.556 -12.735 1.00 93.75 71 PRO A C 1
ATOM 516 O O . PRO A 1 71 ? 2.292 -1.734 -13.597 1.00 93.75 71 PRO A O 1
ATOM 519 N N . ILE A 1 72 ? 3.888 -2.845 -12.469 1.00 93.12 72 ILE A N 1
ATOM 520 C CA . ILE A 1 72 ? 5.048 -2.277 -13.166 1.00 93.12 72 ILE A CA 1
ATOM 521 C C . ILE A 1 72 ? 5.676 -3.360 -14.050 1.00 93.12 72 ILE A C 1
ATOM 523 O O . ILE A 1 72 ? 5.950 -4.474 -13.604 1.00 93.12 72 ILE A O 1
ATOM 527 N N . GLU A 1 73 ? 5.939 -3.027 -15.309 1.00 91.75 73 GLU A N 1
ATOM 528 C CA . GLU A 1 73 ? 6.547 -3.944 -16.269 1.00 91.75 73 GLU A CA 1
ATOM 529 C C . GLU A 1 73 ? 8.009 -4.264 -15.913 1.00 91.75 73 GLU A C 1
ATOM 531 O O . GLU A 1 73 ? 8.824 -3.378 -15.631 1.00 91.75 73 GLU A O 1
ATOM 536 N N . GLY A 1 74 ? 8.354 -5.554 -15.967 1.00 88.88 74 GLY A N 1
ATOM 537 C CA . GLY A 1 74 ? 9.690 -6.072 -15.650 1.00 88.88 74 GLY A CA 1
ATOM 538 C C . GLY A 1 74 ? 9.889 -6.523 -14.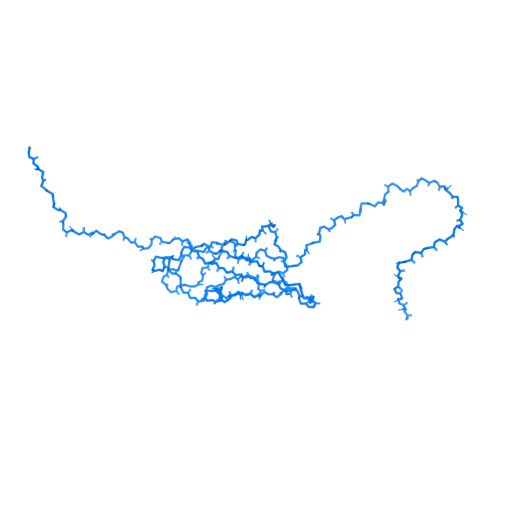199 1.00 88.88 74 GLY A C 1
ATOM 539 O O . GLY A 1 74 ? 10.925 -7.119 -13.889 1.00 88.88 74 GLY A O 1
ATOM 540 N N . VAL A 1 75 ? 8.913 -6.309 -13.315 1.00 90.81 75 VAL A N 1
ATOM 541 C CA . VAL A 1 75 ? 8.969 -6.759 -11.914 1.00 90.81 75 VAL A CA 1
ATOM 542 C C . VAL A 1 75 ? 8.962 -8.291 -11.818 1.00 90.81 75 VAL A C 1
ATOM 544 O O . VAL A 1 75 ? 8.395 -8.973 -12.668 1.00 90.81 75 VAL A O 1
ATOM 547 N N . GLY A 1 76 ? 9.688 -8.851 -10.843 1.00 84.06 76 GLY A N 1
ATOM 548 C CA . GLY A 1 76 ? 9.854 -10.301 -10.654 1.00 84.06 76 GLY A CA 1
ATOM 549 C C . GLY A 1 76 ? 10.768 -11.002 -11.670 1.00 84.06 76 GLY A C 1
ATOM 550 O O . GLY A 1 76 ? 11.233 -12.110 -11.419 1.00 84.06 76 GLY A O 1
ATOM 551 N N . SER A 1 77 ? 11.100 -10.352 -12.789 1.00 85.44 77 SER A N 1
ATOM 552 C CA . SER A 1 77 ? 12.036 -10.890 -13.790 1.00 85.44 77 SER A CA 1
ATOM 553 C C . SER A 1 77 ? 13.513 -10.588 -13.490 1.00 85.44 77 SER A C 1
ATOM 555 O O . SER A 1 77 ? 14.400 -11.104 -14.168 1.00 85.44 77 SER A O 1
ATOM 557 N N . GLY A 1 78 ? 13.788 -9.723 -12.504 1.00 85.00 78 GLY A N 1
ATOM 558 C CA . GLY A 1 78 ? 15.128 -9.195 -12.213 1.00 85.00 78 GLY A CA 1
ATOM 559 C C . GLY A 1 78 ? 15.633 -8.157 -13.227 1.00 85.00 78 GLY A C 1
ATOM 560 O O . GLY A 1 78 ? 16.763 -7.690 -13.107 1.00 85.00 78 GLY A O 1
ATOM 561 N N . ALA A 1 79 ? 14.816 -7.779 -14.217 1.00 88.50 79 ALA A N 1
ATOM 562 C CA . ALA A 1 79 ? 15.166 -6.779 -15.227 1.00 88.50 79 ALA A CA 1
ATOM 563 C C . ALA A 1 79 ? 15.089 -5.328 -14.717 1.00 88.50 79 ALA A C 1
ATOM 565 O O . ALA A 1 79 ? 15.577 -4.422 -15.390 1.00 88.50 79 ALA A O 1
ATOM 566 N N . VAL A 1 80 ? 14.467 -5.102 -13.556 1.00 92.00 80 VAL A N 1
ATOM 567 C CA . VAL A 1 80 ? 14.306 -3.783 -12.933 1.00 92.00 80 VAL A CA 1
ATOM 568 C C . VAL A 1 80 ? 14.644 -3.845 -11.446 1.00 92.00 80 VAL A C 1
ATOM 570 O O . VAL A 1 80 ? 14.456 -4.873 -10.798 1.00 92.00 80 VAL A O 1
ATOM 573 N N . SER A 1 81 ? 15.134 -2.731 -10.913 1.00 92.25 81 SER A N 1
ATOM 574 C CA . SER A 1 81 ? 15.352 -2.500 -9.489 1.00 92.25 81 SER A CA 1
ATOM 575 C C . SER A 1 81 ? 14.271 -1.564 -8.972 1.00 92.25 81 SER A C 1
ATOM 577 O O . SER A 1 81 ? 14.052 -0.504 -9.561 1.00 92.25 81 SER A O 1
ATOM 579 N N . LEU A 1 82 ? 13.618 -1.941 -7.876 1.00 94.25 82 LEU A N 1
ATOM 580 C CA . LEU A 1 82 ? 12.580 -1.140 -7.236 1.00 94.25 82 LEU A CA 1
ATOM 581 C C . LEU A 1 82 ? 13.034 -0.652 -5.860 1.00 94.25 82 LEU A C 1
ATOM 583 O O . LEU A 1 82 ? 13.673 -1.393 -5.117 1.00 94.25 82 LEU A O 1
ATOM 587 N N . GLU A 1 83 ? 12.651 0.569 -5.506 1.00 94.94 83 GLU A N 1
ATOM 588 C CA . GLU A 1 83 ? 12.930 1.168 -4.202 1.00 94.94 83 GLU A CA 1
ATOM 589 C C . GLU A 1 83 ? 11.712 1.953 -3.699 1.00 94.94 83 GLU A C 1
ATOM 591 O O . GLU A 1 83 ? 11.111 2.732 -4.441 1.00 94.94 83 GLU A O 1
ATOM 596 N N . LEU A 1 84 ? 11.342 1.744 -2.433 1.00 97.00 84 LEU A N 1
ATOM 597 C CA . LEU A 1 84 ? 10.279 2.494 -1.759 1.00 97.00 84 LEU A CA 1
ATOM 598 C C . LEU A 1 84 ? 10.815 3.825 -1.216 1.00 97.00 84 LEU A C 1
ATOM 600 O O . LEU A 1 84 ? 11.934 3.867 -0.706 1.00 97.00 84 LEU A O 1
ATOM 604 N N . SER A 1 85 ? 10.003 4.884 -1.226 1.00 97.31 85 SER A N 1
ATOM 605 C CA . SER A 1 85 ? 10.300 6.113 -0.474 1.00 97.31 85 SER A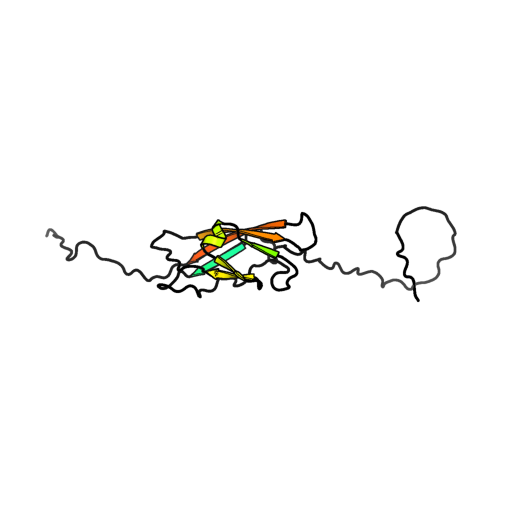 CA 1
ATOM 606 C C . SER A 1 85 ? 10.258 5.879 1.047 1.00 97.31 85 SER A C 1
ATOM 608 O O . SER A 1 85 ? 9.722 4.868 1.508 1.00 97.31 85 SER A O 1
ATOM 610 N N . GLN A 1 86 ? 10.805 6.805 1.847 1.00 96.56 86 GLN A N 1
ATOM 611 C CA . GLN A 1 86 ? 10.857 6.663 3.314 1.00 96.56 86 GLN A CA 1
ATOM 612 C C . GLN A 1 86 ? 9.476 6.434 3.943 1.00 96.56 86 GLN A C 1
ATOM 614 O O . GLN A 1 86 ? 9.344 5.629 4.862 1.00 96.56 86 GLN A O 1
ATOM 619 N N . GLU A 1 87 ? 8.445 7.102 3.429 1.00 95.75 87 GLU A N 1
ATOM 620 C CA . GLU A 1 87 ? 7.066 6.961 3.897 1.00 95.75 87 GLU A CA 1
ATOM 621 C C . GLU A 1 87 ? 6.536 5.546 3.651 1.00 95.75 87 GLU A C 1
ATOM 623 O O . GLU A 1 87 ? 5.861 4.979 4.506 1.00 95.75 87 GLU A O 1
ATOM 628 N N . GLY A 1 88 ? 6.882 4.950 2.504 1.00 95.44 88 GLY A N 1
ATOM 629 C CA . GLY A 1 88 ? 6.527 3.571 2.178 1.00 95.44 88 GLY A CA 1
ATOM 630 C C . GLY A 1 88 ? 7.272 2.564 3.052 1.00 95.44 88 GLY A C 1
ATOM 631 O O . GLY A 1 88 ? 6.652 1.649 3.586 1.00 95.44 88 GLY A O 1
ATOM 632 N N . GLN A 1 89 ? 8.579 2.766 3.261 1.00 96.69 89 GLN A N 1
ATOM 633 C CA . GLN A 1 89 ? 9.427 1.885 4.082 1.00 96.69 89 GLN A CA 1
ATOM 634 C C . GLN A 1 89 ? 8.988 1.818 5.554 1.00 96.69 89 GLN A C 1
ATOM 636 O O . GLN A 1 89 ? 9.225 0.812 6.225 1.00 96.69 89 GLN A O 1
ATOM 641 N N . ALA A 1 90 ? 8.328 2.866 6.059 1.00 95.31 90 ALA A N 1
ATOM 642 C CA . ALA A 1 90 ? 7.799 2.896 7.420 1.00 95.31 90 ALA A CA 1
ATOM 643 C C . ALA A 1 90 ? 6.700 1.844 7.660 1.00 95.31 90 ALA A C 1
ATOM 645 O O . ALA A 1 90 ? 6.542 1.377 8.786 1.00 95.31 90 ALA A O 1
ATOM 646 N N . TYR A 1 91 ? 5.959 1.455 6.619 1.00 95.62 91 TYR A N 1
ATOM 647 C CA . TYR A 1 91 ? 4.838 0.515 6.728 1.00 95.62 91 TYR A CA 1
ATOM 648 C C . TYR A 1 91 ? 5.079 -0.790 5.978 1.00 95.62 91 TYR A C 1
ATOM 650 O O . TYR A 1 91 ? 4.644 -1.841 6.446 1.00 95.62 91 TYR A O 1
ATOM 658 N N . PHE A 1 92 ? 5.780 -0.737 4.847 1.00 97.31 92 PHE A N 1
ATOM 659 C CA . PHE A 1 92 ? 5.892 -1.847 3.912 1.00 97.31 92 PHE A CA 1
ATOM 660 C C . PHE A 1 92 ? 7.342 -2.238 3.633 1.00 97.31 92 PHE A C 1
ATOM 662 O O . PHE A 1 92 ? 8.237 -1.398 3.541 1.00 97.31 92 PHE A O 1
ATOM 669 N N . THR A 1 93 ? 7.559 -3.530 3.422 1.00 96.12 93 THR A N 1
ATOM 670 C CA . THR A 1 93 ? 8.754 -4.074 2.775 1.00 96.12 93 THR A CA 1
ATOM 671 C C . THR A 1 93 ? 8.384 -4.525 1.374 1.00 96.12 93 THR A C 1
ATOM 673 O O . THR A 1 93 ? 7.374 -5.200 1.174 1.00 96.12 93 THR A O 1
ATOM 676 N N . LEU A 1 94 ? 9.214 -4.153 0.402 1.00 95.56 94 LEU A N 1
ATOM 677 C CA . LEU A 1 94 ? 9.078 -4.593 -0.977 1.00 95.56 94 LEU A CA 1
ATOM 678 C C . LEU A 1 94 ? 9.898 -5.859 -1.215 1.00 95.56 94 LEU A C 1
ATOM 680 O O . LEU A 1 94 ? 11.111 -5.875 -1.004 1.00 95.56 94 LEU A O 1
ATOM 684 N N . GLN A 1 95 ? 9.229 -6.905 -1.683 1.00 94.00 95 GLN A N 1
ATOM 685 C CA . GLN A 1 95 ? 9.853 -8.154 -2.083 1.00 94.00 95 GLN A CA 1
ATOM 686 C C . GLN A 1 95 ? 10.337 -8.100 -3.546 1.00 94.00 95 GLN A C 1
ATOM 688 O O . GLN A 1 95 ? 9.782 -7.358 -4.362 1.00 94.00 95 GLN A O 1
ATOM 693 N N . PRO A 1 96 ? 11.362 -8.895 -3.918 1.00 88.94 96 PRO A N 1
ATOM 694 C CA . PRO A 1 96 ? 11.914 -8.907 -5.280 1.00 88.94 96 PRO A CA 1
ATOM 695 C C . PRO A 1 96 ? 10.921 -9.329 -6.374 1.00 88.94 96 PRO A C 1
ATOM 697 O O . PRO A 1 96 ? 11.099 -8.996 -7.546 1.00 88.94 96 PRO A O 1
ATOM 700 N N . ASP A 1 97 ? 9.888 -10.078 -5.998 1.00 89.56 97 ASP A N 1
ATOM 701 C CA . ASP A 1 97 ? 8.796 -10.527 -6.863 1.00 89.56 97 ASP A CA 1
ATOM 702 C C . ASP A 1 97 ? 7.708 -9.455 -7.075 1.00 89.56 97 ASP A C 1
ATOM 704 O O . ASP A 1 97 ? 6.807 -9.648 -7.889 1.00 89.56 97 ASP A O 1
ATOM 708 N N . GLY A 1 98 ? 7.823 -8.304 -6.403 1.00 91.25 98 GLY A N 1
ATOM 709 C CA . 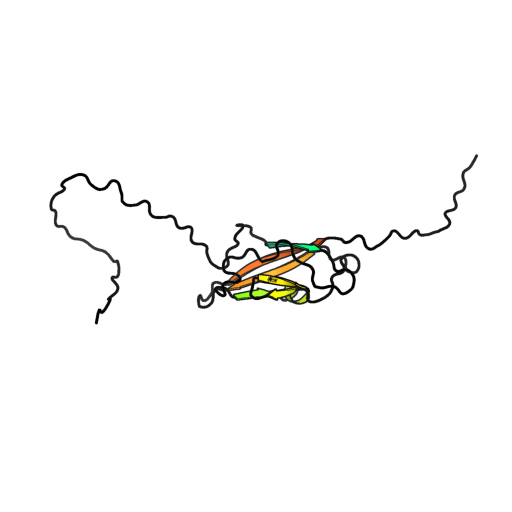GLY A 1 98 ? 6.896 -7.181 -6.514 1.00 91.25 98 GLY A CA 1
ATOM 710 C C . GLY A 1 98 ? 5.773 -7.174 -5.486 1.00 91.25 98 GLY A C 1
ATOM 711 O O . GLY A 1 98 ? 4.905 -6.301 -5.571 1.00 91.25 98 GLY A O 1
ATOM 712 N N . HIS A 1 99 ? 5.778 -8.110 -4.536 1.00 94.44 99 HIS A N 1
ATOM 713 C CA . HIS A 1 99 ? 4.851 -8.097 -3.414 1.00 94.44 99 HIS A CA 1
ATOM 714 C C . HIS A 1 99 ? 5.266 -7.061 -2.368 1.00 94.44 99 HIS A C 1
ATOM 716 O O . HIS A 1 99 ? 6.438 -6.927 -2.018 1.00 94.44 99 HIS A O 1
ATOM 722 N N . LEU A 1 100 ? 4.284 -6.353 -1.824 1.00 96.25 100 LEU A N 1
ATOM 723 C CA . LEU A 1 100 ? 4.460 -5.492 -0.661 1.00 96.25 100 LEU A CA 1
ATOM 724 C C . LEU A 1 100 ? 3.884 -6.200 0.567 1.00 96.25 100 LEU A C 1
ATOM 726 O O . LEU A 1 100 ? 2.763 -6.702 0.528 1.00 96.25 100 LEU A O 1
ATOM 730 N N . THR A 1 101 ? 4.652 -6.241 1.652 1.00 95.25 101 THR A N 1
ATOM 731 C CA . THR A 1 101 ? 4.245 -6.851 2.928 1.00 95.25 101 THR A CA 1
ATOM 732 C C . THR A 1 101 ? 4.322 -5.839 4.048 1.00 95.25 101 THR A C 1
ATOM 734 O O . THR A 1 101 ? 5.238 -5.019 4.061 1.00 95.25 101 THR A O 1
ATOM 737 N N . LEU A 1 102 ? 3.397 -5.912 5.002 1.00 96.56 102 LEU A N 1
ATOM 738 C CA . LEU A 1 102 ? 3.427 -5.056 6.181 1.00 96.56 102 LEU A CA 1
ATOM 739 C C . LEU A 1 102 ? 4.619 -5.390 7.087 1.00 96.56 102 LEU A C 1
ATOM 741 O O . LEU A 1 102 ? 4.955 -6.552 7.306 1.00 96.56 102 LEU A O 1
ATOM 745 N N . ASN A 1 103 ? 5.228 -4.350 7.651 1.00 95.69 103 ASN A N 1
ATOM 746 C CA . ASN A 1 103 ? 6.309 -4.461 8.634 1.00 95.69 103 ASN A CA 1
ATOM 747 C C . ASN A 1 103 ? 5.791 -4.401 10.075 1.00 95.69 103 ASN A C 1
ATOM 749 O O . ASN A 1 103 ? 6.479 -4.823 11.004 1.00 95.69 103 ASN A O 1
ATOM 753 N N . GLN A 1 104 ? 4.593 -3.848 10.257 1.00 94.50 104 GLN A N 1
ATOM 754 C CA . GLN A 1 104 ? 3.942 -3.652 11.543 1.00 94.50 104 GLN A CA 1
ATOM 755 C C . GLN A 1 104 ? 2.421 -3.760 11.388 1.00 94.50 104 GLN A C 1
ATOM 757 O O . GLN A 1 104 ? 1.916 -3.507 10.289 1.00 94.50 104 GLN A O 1
ATOM 762 N N . PRO A 1 105 ? 1.697 -4.118 12.461 1.00 94.62 105 PRO A N 1
ATOM 763 C CA . PRO A 1 105 ? 0.244 -4.136 12.436 1.00 94.62 105 PRO A CA 1
ATOM 764 C C . PRO A 1 105 ? -0.324 -2.747 12.149 1.00 94.62 105 PRO A C 1
ATOM 766 O O . PRO A 1 105 ? 0.243 -1.733 12.566 1.00 94.62 105 PRO A O 1
ATOM 769 N N . LEU A 1 106 ? -1.444 -2.717 11.440 1.00 94.19 106 LEU A N 1
ATOM 770 C CA . LEU A 1 106 ? -2.137 -1.508 11.033 1.00 94.19 106 LEU A CA 1
ATOM 771 C C . LEU A 1 106 ? -3.522 -1.479 11.673 1.00 94.19 106 LEU A C 1
ATOM 773 O O . LEU A 1 106 ? -4.301 -2.394 11.451 1.00 94.19 106 LEU A O 1
ATOM 777 N N . ASP A 1 107 ? -3.815 -0.427 12.427 1.00 93.31 107 ASP A N 1
ATOM 778 C CA . ASP A 1 107 ? -5.129 -0.167 13.020 1.00 93.31 107 ASP A CA 1
ATOM 779 C C . ASP A 1 107 ? -5.630 1.165 12.456 1.00 93.31 107 ASP A C 1
ATOM 781 O O . ASP A 1 107 ? -4.993 2.219 12.623 1.00 93.31 107 ASP A O 1
ATOM 785 N N . ARG A 1 108 ? -6.723 1.096 11.697 1.00 94.38 108 ARG A N 1
ATOM 786 C CA . ARG A 1 108 ? -7.312 2.237 11.005 1.00 94.38 108 ARG A CA 1
ATOM 787 C C . ARG A 1 108 ? -7.982 3.180 11.999 1.00 94.38 108 ARG A C 1
ATOM 789 O O . ARG A 1 108 ? -7.859 4.394 11.839 1.00 94.38 108 ARG A O 1
ATOM 796 N N . ASP A 1 109 ? -8.643 2.642 13.018 1.00 91.12 109 ASP A N 1
ATOM 797 C CA . ASP A 1 109 ? -9.445 3.394 13.983 1.00 91.12 109 ASP A CA 1
ATOM 798 C C . ASP A 1 109 ? -8.584 4.080 15.053 1.00 91.12 109 ASP A C 1
ATOM 800 O O . ASP A 1 109 ? -8.862 5.218 15.441 1.00 91.12 109 ASP A O 1
ATOM 804 N N . GLN A 1 110 ? -7.500 3.443 15.504 1.00 87.06 110 GLN A N 1
ATOM 805 C CA . GLN A 1 110 ? -6.595 4.028 16.497 1.00 87.06 110 GLN A CA 1
ATOM 806 C C . GLN A 1 110 ? -5.841 5.250 15.955 1.00 87.06 110 GLN A C 1
ATOM 808 O O . GLN A 1 110 ? -5.575 6.201 16.699 1.00 87.06 110 GLN A O 1
ATOM 813 N N . ASN A 1 111 ? -5.496 5.227 14.667 1.00 83.00 111 ASN A N 1
ATOM 814 C CA . ASN A 1 111 ? -4.596 6.204 14.056 1.00 83.00 111 ASN A CA 1
ATOM 815 C C . ASN A 1 111 ? -5.266 7.078 12.976 1.00 83.00 111 ASN A C 1
ATOM 817 O O . ASN A 1 111 ? -4.572 7.893 12.366 1.00 83.00 111 ASN A O 1
ATOM 821 N N . ASP A 1 112 ? -6.572 6.915 12.725 1.00 87.44 112 ASP A N 1
ATOM 822 C CA . ASP A 1 112 ? -7.319 7.559 11.625 1.00 87.44 112 ASP A CA 1
ATOM 823 C C . ASP A 1 112 ? -6.634 7.359 10.251 1.00 87.44 112 ASP A C 1
ATOM 825 O O . ASP A 1 112 ? -6.530 8.251 9.402 1.00 87.44 112 ASP A O 1
ATOM 829 N N . LEU A 1 113 ? -6.088 6.155 10.039 1.00 90.06 113 LEU A N 1
ATOM 830 C CA . LEU A 1 113 ? -5.231 5.811 8.900 1.00 90.06 113 LEU A CA 1
ATOM 831 C C . LEU A 1 113 ? -6.051 5.302 7.711 1.00 90.06 113 LEU A C 1
ATOM 833 O O . LEU A 1 113 ? -5.953 4.144 7.331 1.00 90.06 113 LEU A O 1
ATOM 837 N N . SER A 1 114 ? -6.832 6.176 7.075 1.00 94.38 114 SER A N 1
ATOM 838 C CA . SER A 1 114 ? -7.656 5.796 5.909 1.00 94.38 114 SER A CA 1
ATOM 839 C C . SER A 1 114 ? -6.844 5.444 4.648 1.00 94.38 114 SER A C 1
ATOM 841 O O . SER A 1 114 ? -7.307 4.689 3.789 1.00 94.38 114 SER A O 1
ATOM 843 N N . ALA A 1 115 ? -5.650 6.025 4.484 1.00 96.00 115 ALA A N 1
ATOM 844 C CA . ALA A 1 115 ? -4.779 5.757 3.342 1.00 96.00 115 ALA A CA 1
ATOM 845 C C . ALA A 1 115 ? -3.305 6.076 3.631 1.00 96.00 115 ALA A C 1
ATOM 847 O O . ALA A 1 115 ? -2.990 7.035 4.337 1.00 96.00 115 ALA A O 1
ATOM 848 N N . ILE A 1 116 ? -2.404 5.321 3.001 1.00 96.31 116 ILE A N 1
ATOM 849 C CA . ILE A 1 116 ? -0.953 5.519 3.049 1.00 96.31 116 ILE A CA 1
ATOM 850 C C . ILE A 1 116 ? -0.475 5.913 1.649 1.00 96.31 116 ILE A C 1
ATOM 852 O O . ILE A 1 116 ? -0.685 5.183 0.680 1.00 96.31 116 ILE A O 1
ATOM 856 N N . ASN A 1 117 ? 0.173 7.074 1.540 1.00 97.25 117 ASN A N 1
ATOM 857 C CA . ASN A 1 117 ? 0.656 7.625 0.273 1.00 97.25 117 ASN A CA 1
ATOM 858 C C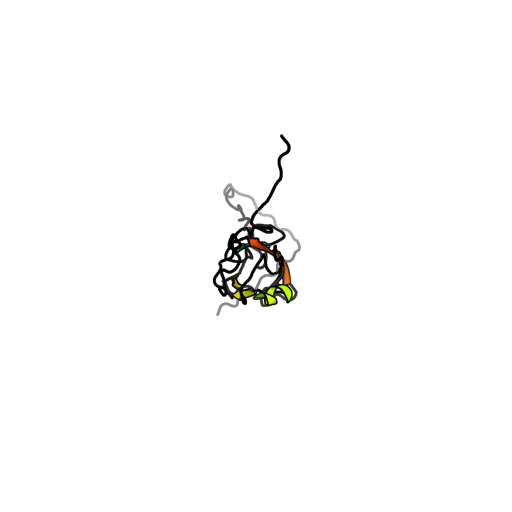 . ASN A 1 117 ? 2.185 7.627 0.250 1.00 97.25 117 ASN A C 1
ATOM 860 O O . ASN A 1 117 ? 2.810 8.173 1.158 1.00 97.25 117 ASN A O 1
ATOM 864 N N . PHE A 1 118 ? 2.784 7.055 -0.791 1.00 97.69 118 PHE A N 1
ATOM 865 C CA . PHE A 1 118 ? 4.240 7.002 -0.954 1.00 97.69 118 PHE A CA 1
ATOM 866 C C . PHE A 1 118 ? 4.633 6.894 -2.432 1.00 97.69 118 PHE A C 1
ATOM 868 O O . PHE A 1 118 ? 3.782 6.955 -3.321 1.00 97.69 118 PHE A O 1
ATOM 875 N N . GLN A 1 119 ? 5.931 6.776 -2.716 1.00 97.06 119 GLN A N 1
ATOM 876 C CA . GLN A 1 119 ? 6.439 6.595 -4.078 1.00 97.06 119 GLN A CA 1
ATOM 877 C C . GLN A 1 119 ? 7.265 5.319 -4.215 1.00 97.06 119 GLN A C 1
ATOM 879 O O . GLN A 1 119 ? 7.947 4.902 -3.278 1.00 97.06 119 GLN A O 1
ATOM 884 N N . VAL A 1 120 ? 7.227 4.733 -5.412 1.00 96.50 120 VAL A N 1
ATOM 885 C CA . VAL A 1 120 ? 8.095 3.624 -5.820 1.00 96.50 120 VAL A CA 1
ATOM 886 C C . VAL A 1 120 ? 8.957 4.077 -6.984 1.00 96.50 120 VAL A C 1
ATOM 888 O O . VAL A 1 120 ? 8.445 4.414 -8.051 1.00 96.50 120 VAL A O 1
ATOM 891 N N . SER A 1 121 ? 10.269 4.052 -6.789 1.00 94.88 121 SER A N 1
ATOM 892 C CA . SER A 1 121 ? 11.252 4.300 -7.838 1.00 94.88 121 SER A CA 1
ATOM 893 C C . SER A 1 121 ? 11.585 2.993 -8.546 1.00 94.88 121 SER A C 1
ATOM 895 O O . SER A 1 121 ? 11.918 2.007 -7.897 1.00 94.88 121 SER A O 1
ATOM 897 N N . CYS A 1 122 ? 11.518 2.987 -9.873 1.00 94.50 122 CYS A N 1
ATOM 898 C CA . CYS A 1 122 ? 11.911 1.874 -10.725 1.00 94.50 122 CYS A CA 1
ATOM 899 C C . CYS A 1 122 ? 13.080 2.293 -11.613 1.00 94.50 122 CYS A C 1
ATOM 901 O O . CYS A 1 122 ? 12.990 3.287 -12.337 1.00 94.50 122 CYS A O 1
ATOM 903 N N . ALA A 1 123 ? 14.167 1.529 -11.565 1.00 92.44 123 ALA A N 1
ATOM 904 C CA . ALA A 1 123 ? 15.371 1.745 -12.353 1.00 92.44 123 ALA A CA 1
ATOM 905 C C . ALA A 1 123 ? 15.704 0.498 -13.176 1.00 92.44 123 ALA A C 1
ATOM 907 O O . ALA A 1 123 ? 15.634 -0.625 -12.678 1.00 92.44 123 ALA A O 1
ATOM 908 N N . VAL A 1 124 ? 16.118 0.689 -14.427 1.00 91.38 124 VAL A N 1
ATOM 909 C CA . VAL A 1 124 ? 16.617 -0.405 -15.273 1.00 91.38 124 VAL A CA 1
ATOM 910 C C . VAL A 1 124 ? 18.139 -0.500 -15.107 1.00 91.38 124 VAL A C 1
ATOM 912 O O . VAL A 1 124 ? 18.836 0.463 -15.442 1.00 91.38 124 VAL A O 1
ATOM 915 N N . PRO A 1 125 ? 18.692 -1.624 -14.612 1.00 86.81 125 PRO A N 1
ATOM 916 C CA . PRO A 1 125 ? 20.133 -1.786 -14.461 1.00 86.81 125 PRO A CA 1
ATOM 917 C C . PRO A 1 125 ? 20.872 -1.576 -15.789 1.00 86.81 125 PRO A C 1
ATOM 919 O O . PRO A 1 125 ? 20.499 -2.138 -16.818 1.00 86.81 125 PRO A O 1
ATOM 922 N N . GLY A 1 126 ? 21.937 -0.773 -15.767 1.00 82.94 126 GLY A N 1
ATOM 923 C CA . GLY A 1 126 ? 22.759 -0.490 -16.949 1.00 82.94 126 GLY A CA 1
ATOM 924 C C . GLY A 1 126 ? 22.204 0.581 -17.895 1.00 82.94 126 GLY A C 1
ATOM 925 O O . GLY A 1 126 ? 22.824 0.839 -18.926 1.00 82.94 126 GLY A O 1
ATOM 926 N N . VAL A 1 127 ? 21.076 1.219 -17.562 1.00 81.81 127 VAL A N 1
ATOM 927 C CA . VAL A 1 127 ? 20.558 2.391 -18.280 1.00 81.81 127 VAL A CA 1
ATOM 928 C C . VAL A 1 127 ? 20.624 3.605 -17.359 1.00 81.81 127 VAL A C 1
ATOM 930 O O . VAL A 1 127 ? 19.727 3.844 -16.549 1.00 81.81 127 VAL A O 1
ATOM 933 N N . ASP A 1 128 ? 21.699 4.379 -17.484 1.00 76.94 128 ASP A N 1
ATOM 934 C CA . ASP A 1 128 ? 21.901 5.573 -16.665 1.00 76.94 128 ASP A CA 1
ATOM 935 C C . ASP A 1 128 ? 20.789 6.607 -16.909 1.00 76.94 128 ASP A C 1
ATOM 937 O O . ASP A 1 128 ? 20.441 6.929 -18.046 1.00 76.94 128 ASP A O 1
ATOM 941 N N . GLY A 1 129 ? 20.222 7.137 -15.823 1.00 72.44 129 GLY A N 1
ATOM 942 C CA . GLY A 1 129 ? 19.214 8.201 -15.863 1.00 72.44 129 GLY A CA 1
ATOM 943 C C . GLY A 1 129 ? 17.777 7.757 -16.158 1.00 72.44 129 GLY A C 1
ATOM 944 O O . GLY A 1 129 ? 16.883 8.600 -16.123 1.00 72.44 129 GLY A O 1
ATOM 945 N N . ASN A 1 130 ? 17.513 6.467 -16.392 1.00 78.44 130 ASN A N 1
ATOM 946 C CA . ASN A 1 130 ? 16.151 5.960 -16.593 1.00 78.44 130 ASN A CA 1
ATOM 947 C C . ASN A 1 130 ? 15.532 5.464 -15.275 1.00 78.44 130 ASN A C 1
ATOM 949 O O . ASN A 1 130 ? 15.271 4.272 -15.105 1.00 78.44 130 ASN A O 1
ATOM 953 N N . VAL A 1 131 ? 15.335 6.391 -14.332 1.00 89.75 131 VAL A N 1
ATOM 954 C CA . VAL A 1 131 ? 14.574 6.144 -13.100 1.00 89.75 131 VAL A CA 1
ATOM 955 C C . VAL A 1 131 ? 13.183 6.743 -13.265 1.00 89.75 131 VAL A C 1
ATOM 957 O O . VAL A 1 131 ? 13.047 7.948 -13.479 1.00 89.75 131 VAL A O 1
ATOM 960 N N . ARG A 1 132 ? 12.142 5.915 -13.160 1.00 92.12 132 ARG A N 1
ATOM 961 C CA . ARG A 1 132 ? 10.745 6.372 -13.125 1.00 92.12 132 ARG A CA 1
ATOM 962 C C . ARG A 1 132 ? 10.215 6.261 -11.707 1.00 92.12 132 ARG A C 1
ATOM 964 O O . ARG A 1 132 ? 10.407 5.235 -11.067 1.00 92.12 132 ARG A O 1
ATOM 971 N N . SER A 1 133 ? 9.541 7.303 -11.236 1.00 94.12 133 SER A N 1
ATOM 972 C CA . SER A 1 133 ? 8.842 7.282 -9.952 1.00 94.12 133 SER A CA 1
ATOM 973 C C . SER A 1 133 ? 7.344 7.138 -10.187 1.00 94.12 133 SER A C 1
ATOM 975 O O . SER A 1 133 ? 6.766 7.880 -10.985 1.00 94.12 133 SER A O 1
ATOM 977 N N . HIS A 1 134 ? 6.735 6.189 -9.482 1.00 95.44 134 HIS A N 1
ATOM 978 C CA . HIS A 1 134 ? 5.308 5.902 -9.525 1.00 95.44 134 HIS A CA 1
ATOM 979 C C . HIS A 1 134 ? 4.676 6.249 -8.176 1.00 95.44 134 HIS A C 1
ATOM 981 O O . HIS A 1 134 ? 5.098 5.700 -7.154 1.00 95.44 134 HIS A O 1
ATOM 987 N N . PRO A 1 135 ? 3.677 7.147 -8.132 1.00 97.12 135 PRO A N 1
ATOM 988 C CA . PRO A 1 135 ? 2.947 7.415 -6.905 1.00 97.12 135 PRO A CA 1
ATOM 989 C C . PRO A 1 135 ? 2.063 6.218 -6.552 1.00 97.12 135 PRO A C 1
ATOM 991 O O . PRO A 1 135 ? 1.382 5.655 -7.415 1.00 97.12 135 PRO A O 1
ATOM 994 N N . VAL A 1 136 ? 2.060 5.862 -5.272 1.00 97.56 136 VAL A N 1
ATOM 995 C CA . VAL A 1 136 ? 1.309 4.743 -4.713 1.00 97.56 136 VAL A CA 1
ATOM 996 C C . VAL A 1 136 ? 0.367 5.239 -3.627 1.00 97.56 136 VAL A C 1
ATOM 998 O O . VAL A 1 136 ? 0.768 6.002 -2.748 1.00 97.56 136 VAL A O 1
ATOM 1001 N N . ILE A 1 137 ? -0.877 4.774 -3.686 1.00 97.69 137 ILE A N 1
ATOM 1002 C CA . ILE A 1 137 ? -1.910 5.005 -2.681 1.00 97.69 137 ILE A CA 1
ATOM 1003 C C . ILE A 1 137 ? -2.403 3.639 -2.211 1.00 97.69 137 ILE A C 1
ATOM 1005 O O . ILE A 1 137 ? -3.012 2.905 -2.990 1.00 97.69 137 ILE A O 1
ATOM 1009 N N . VAL A 1 138 ? -2.147 3.308 -0.948 1.00 97.75 138 VAL A N 1
ATOM 1010 C CA . VAL A 1 138 ? -2.732 2.134 -0.291 1.00 97.75 138 VAL A CA 1
ATOM 1011 C C . VAL A 1 138 ? -3.928 2.599 0.526 1.00 97.75 138 VAL A C 1
ATOM 1013 O O . VAL A 1 138 ? -3.756 3.334 1.496 1.00 97.75 138 VAL A O 1
ATOM 1016 N N . ARG A 1 139 ? -5.136 2.209 0.126 1.00 97.62 139 ARG A N 1
ATOM 1017 C CA . ARG A 1 139 ? -6.360 2.432 0.897 1.00 97.62 139 ARG A CA 1
ATOM 1018 C C . ARG A 1 139 ? -6.466 1.372 1.983 1.00 97.62 139 ARG A C 1
ATOM 1020 O O . ARG A 1 139 ? -6.267 0.193 1.702 1.00 97.62 139 ARG A O 1
ATOM 1027 N N . VAL A 1 140 ? -6.783 1.803 3.197 1.00 96.69 140 VAL A N 1
ATOM 1028 C CA . VAL A 1 140 ? -6.955 0.905 4.338 1.00 96.69 140 VAL A CA 1
ATOM 1029 C C . VAL A 1 140 ? -8.445 0.681 4.538 1.00 96.69 140 VAL A C 1
ATOM 1031 O O . VAL A 1 140 ? -9.186 1.605 4.881 1.00 96.69 140 VAL A O 1
ATOM 1034 N N . ASP A 1 141 ? -8.887 -0.534 4.253 1.00 95.38 141 ASP A N 1
ATOM 1035 C CA . ASP A 1 141 ? -10.264 -0.945 4.447 1.00 95.38 141 ASP A CA 1
ATOM 1036 C C . ASP A 1 141 ? -10.506 -1.309 5.916 1.00 95.38 141 ASP A C 1
ATOM 1038 O O . ASP A 1 141 ? -9.661 -1.907 6.585 1.00 95.38 141 ASP A O 1
ATOM 1042 N N . ASP A 1 142 ? -11.692 -0.929 6.382 1.00 93.06 142 ASP A N 1
ATOM 1043 C CA . ASP A 1 142 ? -12.181 -1.156 7.739 1.00 93.06 142 ASP A CA 1
ATOM 1044 C C . ASP A 1 142 ? -12.415 -2.623 8.055 1.00 93.06 142 ASP A C 1
ATOM 1046 O O . ASP A 1 142 ? -13.024 -3.348 7.256 1.00 93.06 142 ASP A O 1
ATOM 1050 N N . LEU A 1 143 ? -12.127 -3.003 9.286 1.00 92.25 143 LEU A N 1
ATOM 1051 C CA . LEU A 1 143 ? -12.681 -4.169 9.925 1.00 92.25 143 LEU A CA 1
ATOM 1052 C C . LEU A 1 143 ? -13.593 -3.697 11.058 1.00 92.25 143 LEU A C 1
ATOM 1054 O O . LEU A 1 143 ? -13.195 -3.000 11.972 1.00 92.25 143 LEU A O 1
ATOM 1058 N N . ASN A 1 144 ? -14.856 -4.118 11.025 1.00 90.69 144 ASN A N 1
ATOM 1059 C CA . ASN A 1 144 ? -15.822 -3.761 12.065 1.00 90.69 144 ASN A CA 1
ATOM 1060 C C . ASN A 1 144 ? -15.565 -4.548 13.372 1.00 90.69 144 ASN A C 1
ATOM 1062 O O . ASN A 1 144 ? -16.345 -5.442 13.719 1.00 90.69 144 ASN A O 1
ATOM 1066 N N . ASP A 1 145 ? -14.461 -4.265 14.065 1.00 88.62 145 ASP A N 1
ATOM 1067 C CA . ASP A 1 145 ? -14.063 -4.877 15.340 1.00 88.62 145 ASP A CA 1
ATOM 1068 C C . ASP A 1 145 ? -14.471 -4.064 16.573 1.00 88.62 145 ASP A C 1
ATOM 1070 O O . ASP A 1 145 ? -14.509 -4.612 17.678 1.00 88.62 145 ASP A O 1
ATOM 1074 N N . ASN A 1 146 ? -14.853 -2.802 16.389 1.00 88.56 146 ASN A N 1
ATOM 1075 C CA . ASN A 1 146 ? -15.263 -1.906 17.459 1.00 88.56 146 ASN A CA 1
ATOM 1076 C C . ASN A 1 146 ? -16.798 -1.896 17.641 1.00 88.56 146 ASN A C 1
ATOM 1078 O O . ASN A 1 146 ? -17.524 -1.256 16.875 1.00 88.56 146 ASN A O 1
ATOM 1082 N N . PRO A 1 147 ? -17.354 -2.584 18.665 1.00 91.38 147 PRO A N 1
ATOM 1083 C CA . PRO A 1 147 ? -18.791 -2.578 18.916 1.00 91.38 147 PRO A CA 1
ATOM 1084 C C . PRO A 1 147 ? -19.266 -1.217 19.453 1.00 91.38 147 PRO A C 1
ATOM 1086 O O . PRO A 1 147 ? -18.517 -0.502 20.122 1.00 91.38 147 PRO A O 1
ATOM 1089 N N . PRO A 1 148 ? -20.550 -0.868 19.259 1.00 92.69 148 PRO A N 1
ATOM 1090 C CA . PRO A 1 148 ? -21.098 0.369 19.799 1.00 92.69 148 PRO A CA 1
ATOM 1091 C C . PRO A 1 148 ? -21.052 0.381 21.335 1.00 92.69 148 PRO A C 1
ATOM 1093 O O . PRO A 1 148 ? -21.496 -0.562 21.995 1.00 92.69 148 PRO A O 1
ATOM 1096 N N . VAL A 1 149 ? -20.580 1.491 21.910 1.00 90.88 149 VAL A N 1
ATOM 1097 C CA . VAL A 1 149 ? -20.548 1.715 23.363 1.00 90.88 149 VAL A CA 1
ATOM 1098 C C . VAL A 1 149 ? -21.671 2.668 23.768 1.00 90.88 149 VAL A C 1
ATOM 1100 O O . VAL A 1 149 ? -21.701 3.838 23.385 1.00 90.88 149 VAL A O 1
ATOM 1103 N N . PHE A 1 150 ? -22.609 2.168 24.573 1.00 93.25 150 PHE A N 1
ATOM 1104 C CA . PHE A 1 150 ? -23.729 2.953 25.087 1.00 93.25 150 PHE A CA 1
ATOM 1105 C C . PHE A 1 150 ? -23.295 3.820 26.275 1.00 93.25 150 PHE A C 1
ATOM 1107 O O . PHE A 1 150 ? -22.973 3.316 27.349 1.00 93.25 150 PHE A O 1
ATOM 1114 N N . SER A 1 151 ? -23.333 5.141 26.104 1.00 93.25 151 SER A N 1
ATOM 1115 C CA . SER A 1 151 ? -23.073 6.107 27.179 1.00 93.25 151 SER A CA 1
ATOM 1116 C C . SER A 1 151 ? -24.356 6.456 27.933 1.00 93.25 151 SER A C 1
ATOM 1118 O O . SER A 1 151 ? -25.392 6.664 27.307 1.00 93.25 151 SER A O 1
ATOM 1120 N N . GLY A 1 152 ? -24.298 6.586 29.263 1.00 88.50 152 GLY A N 1
ATOM 1121 C CA . GLY A 1 152 ? -25.434 7.074 30.064 1.00 88.50 152 GLY A CA 1
ATOM 1122 C C . GLY A 1 152 ? -26.493 6.020 30.404 1.00 88.50 152 GLY A C 1
ATOM 1123 O O . GLY A 1 152 ? -27.648 6.362 30.647 1.00 88.50 152 GLY A O 1
ATOM 1124 N N . THR A 1 153 ? -26.116 4.741 30.434 1.00 86.75 153 THR A N 1
ATOM 1125 C CA . THR A 1 153 ? -27.005 3.655 30.859 1.00 86.75 153 THR A CA 1
ATOM 1126 C C . THR A 1 153 ? -27.152 3.608 32.387 1.00 86.75 153 THR A C 1
ATOM 1128 O O . THR A 1 153 ? -26.134 3.628 33.084 1.00 86.75 153 THR A O 1
ATOM 1131 N N . PRO A 1 154 ? -28.378 3.468 32.931 1.00 91.75 154 PRO A N 1
ATOM 1132 C CA . PRO A 1 154 ? -29.653 3.343 32.221 1.00 91.75 154 PRO A CA 1
ATOM 1133 C C . PRO A 1 154 ? -30.206 4.689 31.726 1.00 91.75 154 PRO A C 1
ATOM 1135 O O . PRO A 1 154 ? -30.188 5.686 32.447 1.00 91.75 154 PRO A O 1
ATOM 1138 N N . TYR A 1 155 ? -30.798 4.678 30.531 1.00 92.94 155 TYR A N 1
ATOM 1139 C CA . TYR A 1 155 ? -31.478 5.838 29.962 1.00 92.94 155 TYR A CA 1
ATOM 1140 C C . TYR A 1 155 ? -32.785 6.117 30.709 1.00 92.94 155 TYR A C 1
ATOM 1142 O O . TYR A 1 155 ? -33.663 5.256 30.786 1.00 92.94 155 TYR A O 1
ATOM 1150 N N . LYS A 1 156 ? -32.924 7.325 31.259 1.00 92.38 156 LYS A N 1
ATOM 1151 C CA . LYS A 1 156 ? -34.149 7.788 31.919 1.00 92.38 156 LYS A CA 1
ATOM 1152 C C . LYS A 1 156 ? -34.726 8.968 31.149 1.00 92.38 156 LYS A C 1
ATOM 1154 O O . LYS A 1 156 ? -34.030 9.952 30.924 1.00 92.38 156 LYS A O 1
ATOM 1159 N N . ILE A 1 157 ? -36.003 8.873 30.798 1.00 91.06 157 ILE A N 1
ATOM 1160 C CA . ILE A 1 157 ? -36.785 9.958 30.202 1.00 91.06 157 ILE A CA 1
ATOM 1161 C C . ILE A 1 157 ? -38.075 10.140 31.005 1.00 91.06 157 ILE A C 1
ATOM 1163 O O . ILE A 1 157 ? -38.630 9.165 31.512 1.00 91.06 157 ILE A O 1
ATOM 1167 N N . GLN A 1 158 ? -38.526 11.384 31.157 1.00 93.00 158 GLN A N 1
ATOM 1168 C CA . GLN A 1 158 ? -39.838 11.705 31.719 1.00 93.00 158 GLN A CA 1
ATOM 1169 C C . GLN A 1 158 ? -40.774 12.078 30.573 1.00 93.00 158 GLN A C 1
ATOM 1171 O O . GLN A 1 158 ? -40.422 12.919 29.746 1.00 93.00 158 GLN A O 1
ATOM 1176 N N . 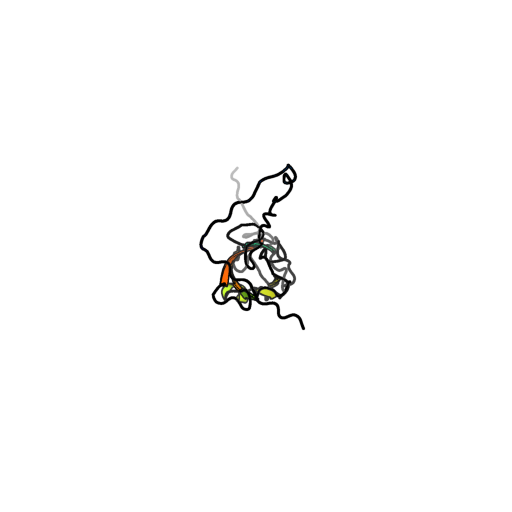ILE A 1 159 ? -41.941 11.439 30.520 1.00 92.25 159 ILE A N 1
ATOM 1177 C CA . ILE A 1 159 ? -42.975 11.712 29.521 1.00 92.25 159 ILE A CA 1
ATOM 1178 C C . ILE A 1 159 ? -44.131 12.401 30.258 1.00 92.25 159 ILE A C 1
ATOM 1180 O O . ILE A 1 159 ? -44.686 11.776 31.164 1.00 92.25 159 ILE A O 1
ATOM 1184 N N . PRO A 1 160 ? -44.452 13.671 29.945 1.00 88.44 160 PRO A N 1
ATOM 1185 C CA . PRO A 1 160 ? -45.637 14.320 30.492 1.00 88.44 160 PRO A CA 1
ATOM 1186 C C . PRO A 1 160 ? -46.899 13.645 29.943 1.00 88.44 160 PRO A C 1
ATOM 1188 O O . PRO A 1 160 ? -46.903 13.180 28.801 1.00 88.44 160 PRO A O 1
ATOM 1191 N N . GLU A 1 161 ? -47.929 13.572 30.782 1.00 84.00 161 GLU A N 1
ATOM 1192 C CA . GLU A 1 161 ? -49.242 13.012 30.433 1.00 84.00 161 GLU A CA 1
ATOM 1193 C C . GLU A 1 161 ? -50.051 13.900 29.479 1.00 84.00 161 GLU A C 1
ATOM 1195 O O . GLU A 1 161 ? -49.923 15.146 29.560 1.00 84.00 161 GLU A O 1
#

InterPro domains:
  IPR002126 Cadherin-like [PR00205] (89-108)
  IPR002126 Cadherin-like [PR00205] (129-148)
  IPR002126 Cadherin-like [PR00205] (148-161)
  IPR002126 Cadherin-like [PS50268] (81-150)
  IPR015919 Cadherin-like superfamily [SSF49313] (86-160)
  IPR020894 Cadherin conserved site [PS00232] (138-148)
  IPR060037 Cadherin-99C, immunoglobulin-like domain [PF28393] (34-144)

Nearest PDB structures (foldseek):
  5tfk-assembly1_A  TM=6.919E-01  e=3.289E-05  Mus musculus
  5i8d-assembly1_A  TM=7.212E-01  e=7.913E-05  Mus musculus
  5ulu-assembly1_A  TM=6.658E-01  e=2.455E-05  Mus musculus
  5un2-assembly1_A  TM=6.733E-01  e=3.102E-05  Mus musculus
  5uz8-assembly1_A  TM=6.449E-01  e=1.693E-04  Mus musculus

Mean predicted aligned error: 12.93 Å

pLDDT: mean 80.84, std 21.16, range [32.75, 97.75]

Secondary structure (DSSP, 8-state):
----PPPP-----------------SS-----------TT-BTT--SSEEEEEEPPSTT---PPPBSSB--BTTTTTTSSEEEE-HHHHTTEEE-TTSBEEESS---HHHHT-SEEEEEEEEE-TT-TT-EEEEEEEEEEE-----PPP--SSSP------

Foldseek 3Di:
DDDDDDDDDDDDDDDDDDDDDDDPDPDDDPPPPPPDQDFFDFQVNDQAAEWEWEFDDPWDFPTAIVVQFGRTPPQLVPQKDKDWDPQLVVFWDADSNRGTTGPTGGDCVVVVPQKGKTKMWIDGPPDPPPIDIHIYIYGYDDDPPDDDDDPPPPDDDDDDD

Sequence (161 aa):
MLLVRTMECGGGGAAAMVVWRSYVMCLVLVICAAAKAELCDMSTGARTIIMDLLESQGNQIDQVLTPPILPIEGVGSGAVSLELSQEGQAYFTLQPDGHLTLNQPLDRDQNDLSAINFQVSCAVPGVDGNVRSHPVIVRVDDLNDNPPVFSGTPYKIQIPE

Organism: Meganyctiphanes norvegica (NCBI:txid48144)